Protein AF-A0A382X898-F1 (afdb_monomer)

Secondary structure (DSSP, 8-state):
------PPPP--SSTTTHHHHHHHGGGHHHHHHHHHHHHHHHHHHHHHHHHHHHIIIIIIIT--HHHHHHHHHHHHHHHHHHHHHHHHHHHHHHHHHHHHHHHHHHHHHHHHHTS-TTHHHHS---

Nearest PDB structures (foldseek):
  6qv0-assembly1_A  TM=8.845E-01  e=5.683E-03  Thermotoga maritima MSB8
  6b87-assembly1_A-2  TM=7.630E-01  e=2.149E+00  synthetic construct
  3q0k-assembly1_A  TM=7.170E-01  e=1.607E+00  Homo sapiens
  8vp9-assembly1_B  TM=8.218E-01  e=7.293E+00  Acetivibrio thermocellus ATCC 27405
  6ixe-assembly1_A  TM=3.325E-01  e=3.539E-01  Homo sapiens

InterPro domains:
  IPR011527 ABC transporter type 1, transmembrane domain [PF00664] (33-126)
  IPR011527 ABC transporter type 1, transmembrane domain [PS50929] (32-126)
  IPR036640 ABC transporter type 1, transmembrane domain superfamily [G3DSA:1.20.1560.10] (2-126)
  IPR036640 ABC transporter type 1, transmembrane domain superfamily [SSF90123] (19-126)

Sequence (126 aa):
MRSVNQNPKPKAGLSVLLPLIGYVRPYKKAVAMALLALFFTAAVSLSIGQGVKMVIDQGFIARSKDALASS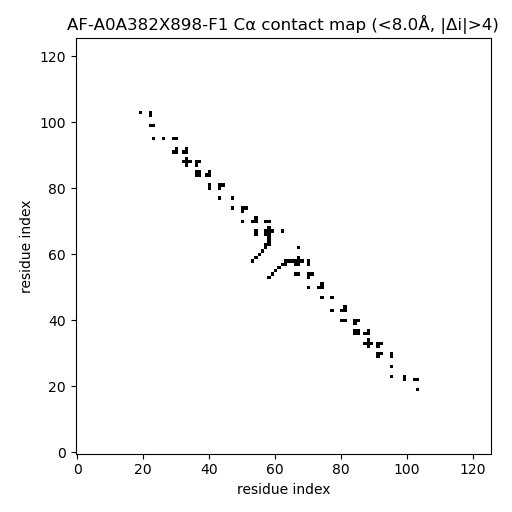IGLLAIMIVLMSVGSFVRFYFMSWIGERAIADIRKAVFQRLIYLHPAYFEDNRSG

Radius of gyration: 27.36 Å; Cα contacts (8 Å, |Δi|>4): 65; chains: 1; bounding box: 42×33×86 Å

Organism: NCBI:txid408172

Structure (mmCIF, N/CA/C/O backbone):
data_AF-A0A382X898-F1
#
_entry.id   AF-A0A382X898-F1
#
loop_
_atom_site.group_PDB
_atom_site.id
_atom_site.type_symbol
_atom_site.label_atom_id
_atom_site.label_alt_id
_atom_site.label_comp_id
_atom_site.label_asym_id
_atom_site.label_entity_id
_atom_site.label_seq_id
_atom_site.pdbx_PDB_ins_code
_atom_site.Cartn_x
_atom_site.Cartn_y
_atom_site.Cartn_z
_atom_site.occupancy
_atom_site.B_iso_or_equiv
_atom_site.auth_seq_id
_atom_site.auth_comp_id
_atom_site.auth_asym_id
_atom_site.auth_atom_id
_atom_site.pdbx_PDB_model_num
ATOM 1 N N . MET A 1 1 ? -5.766 -27.805 57.749 1.00 45.16 1 MET A N 1
ATOM 2 C CA . MET A 1 1 ? -5.136 -27.628 56.421 1.00 45.16 1 MET A CA 1
ATOM 3 C C . MET A 1 1 ? -6.191 -27.098 55.454 1.00 45.16 1 MET A C 1
ATOM 5 O O . MET A 1 1 ? -7.125 -27.826 55.157 1.00 45.16 1 MET A O 1
ATOM 9 N N . ARG A 1 2 ? -6.128 -25.817 55.055 1.00 42.44 2 ARG A N 1
ATOM 10 C CA . ARG A 1 2 ? -7.079 -25.206 54.103 1.00 42.44 2 ARG A CA 1
ATOM 11 C C . ARG A 1 2 ? -6.640 -25.561 52.682 1.00 42.44 2 ARG A C 1
ATOM 13 O O . ARG A 1 2 ? -5.559 -25.158 52.263 1.00 42.44 2 ARG A O 1
ATOM 20 N N . SER A 1 3 ? -7.451 -26.338 51.973 1.00 49.16 3 SER A N 1
ATOM 21 C CA . SER A 1 3 ? -7.249 -26.656 50.561 1.00 49.16 3 SER A CA 1
ATOM 22 C C . SER A 1 3 ? -7.316 -25.372 49.733 1.00 49.16 3 SER A C 1
ATOM 24 O O . SER A 1 3 ? -8.365 -24.732 49.650 1.00 49.16 3 SER A O 1
ATOM 26 N N . VAL A 1 4 ? -6.185 -24.988 49.144 1.00 58.69 4 VAL A N 1
ATOM 27 C CA . VAL A 1 4 ? -6.086 -23.903 48.165 1.00 58.69 4 VAL A CA 1
ATOM 28 C C . VAL A 1 4 ? -6.898 -24.316 46.941 1.00 58.69 4 VAL A C 1
ATOM 30 O O . VAL A 1 4 ? -6.513 -25.219 46.203 1.00 58.69 4 VAL A O 1
ATOM 33 N N . ASN A 1 5 ? -8.053 -23.681 46.763 1.00 51.41 5 ASN A N 1
ATOM 34 C CA . ASN A 1 5 ? -8.932 -23.898 45.624 1.00 51.41 5 ASN A CA 1
ATOM 35 C C . ASN A 1 5 ? -8.255 -23.298 44.379 1.00 51.41 5 ASN A C 1
ATOM 37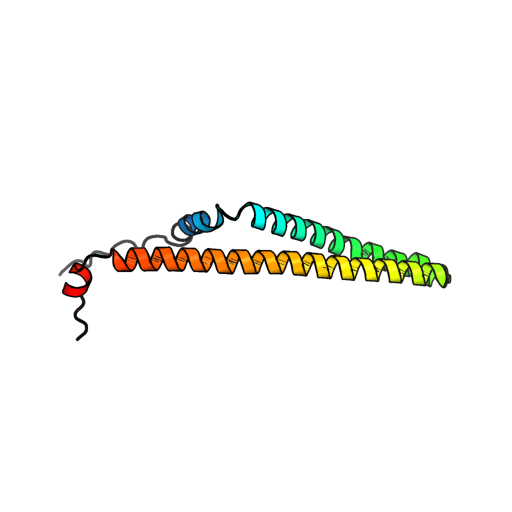 O O . ASN A 1 5 ? -8.211 -22.079 44.207 1.00 51.41 5 ASN A O 1
ATOM 41 N N . GLN A 1 6 ? -7.635 -24.143 43.553 1.00 57.59 6 GLN A N 1
ATOM 42 C CA . GLN A 1 6 ? -6.985 -23.724 42.313 1.00 57.59 6 GLN A CA 1
ATOM 43 C C . GLN A 1 6 ? -8.059 -23.437 41.262 1.00 57.59 6 GLN A C 1
ATOM 45 O O . GLN A 1 6 ? -8.518 -24.332 40.558 1.00 57.59 6 GLN A O 1
ATOM 50 N N . ASN A 1 7 ? -8.467 -22.172 41.165 1.00 51.69 7 ASN A N 1
ATOM 51 C CA . ASN A 1 7 ? -9.363 -21.710 40.111 1.00 51.69 7 ASN A CA 1
ATOM 52 C C . ASN A 1 7 ? -8.658 -21.916 38.749 1.00 51.69 7 ASN A C 1
ATOM 54 O O . ASN A 1 7 ? -7.553 -21.388 38.565 1.00 51.69 7 ASN A O 1
ATOM 58 N N . PRO A 1 8 ? -9.215 -22.690 37.800 1.00 51.34 8 PRO A N 1
ATOM 59 C CA . PRO A 1 8 ? -8.550 -22.940 36.529 1.00 51.34 8 PRO A CA 1
ATOM 60 C C . PRO A 1 8 ? -8.410 -21.619 35.766 1.00 51.34 8 PRO A C 1
ATOM 62 O O . PRO A 1 8 ? -9.401 -20.963 35.444 1.00 51.34 8 PRO A O 1
ATOM 65 N N . LYS A 1 9 ? -7.164 -21.209 35.489 1.00 62.38 9 LYS A N 1
ATOM 66 C CA . LYS A 1 9 ? -6.868 -20.023 34.673 1.00 62.38 9 LYS A CA 1
ATOM 67 C C . LYS A 1 9 ? -7.608 -20.163 33.335 1.00 62.38 9 LYS A C 1
ATOM 69 O O . LYS A 1 9 ? -7.393 -21.166 32.646 1.00 62.38 9 LYS A O 1
ATOM 74 N N . PRO A 1 10 ? -8.472 -19.207 32.949 1.00 56.50 10 PRO A N 1
ATOM 75 C CA . PRO A 1 10 ? -9.199 -19.310 31.694 1.00 56.50 10 PRO A CA 1
ATOM 76 C C . PRO A 1 10 ? -8.182 -19.373 30.552 1.00 56.50 10 PRO A C 1
ATOM 78 O O . PRO A 1 10 ? -7.218 -18.607 30.530 1.00 56.50 10 PRO A O 1
ATOM 81 N N . LYS A 1 11 ? -8.378 -20.306 29.611 1.00 60.50 11 LYS A N 1
ATOM 82 C CA . LYS A 1 11 ? -7.570 -20.445 28.387 1.00 60.50 11 LYS A CA 1
ATOM 83 C C . LYS A 1 11 ? -7.811 -19.231 27.477 1.00 60.50 11 LYS A C 1
ATOM 85 O O . LYS A 1 11 ? -8.512 -19.303 26.473 1.00 60.50 11 LYS A O 1
ATOM 90 N N . ALA A 1 12 ? -7.275 -18.083 27.863 1.00 64.56 12 ALA A N 1
ATOM 91 C CA . ALA A 1 12 ? -7.500 -16.795 27.231 1.00 64.56 12 ALA A CA 1
ATOM 92 C C . ALA A 1 12 ? -6.368 -16.479 26.245 1.00 64.56 12 ALA A C 1
ATOM 94 O O . ALA A 1 12 ? -5.535 -15.619 26.498 1.00 64.56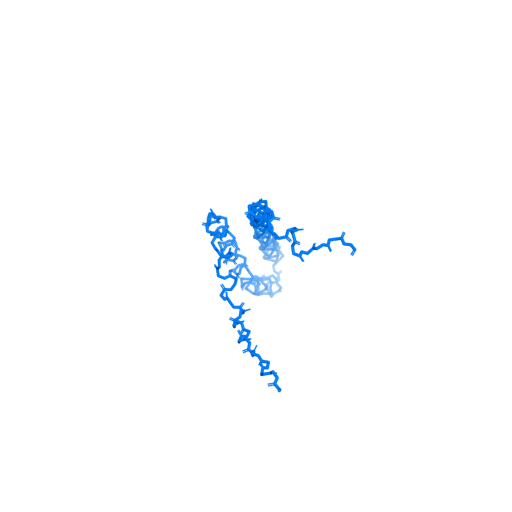 12 ALA A O 1
ATOM 95 N N . GLY A 1 13 ? -6.322 -17.207 25.128 1.00 61.88 13 GLY A N 1
ATOM 96 C CA . GLY A 1 13 ? -5.436 -16.864 24.007 1.00 61.88 13 GLY A CA 1
ATOM 97 C C . GLY A 1 13 ? -6.183 -16.095 22.919 1.00 61.88 13 GLY A C 1
ATOM 98 O O . GLY A 1 13 ? -5.862 -14.956 22.609 1.00 61.88 13 GLY A O 1
ATOM 99 N N . LEU A 1 14 ? -7.239 -16.710 22.378 1.00 62.75 14 LEU A N 1
ATOM 100 C CA . LEU A 1 14 ? -8.038 -16.138 21.287 1.00 62.75 14 LEU A CA 1
ATOM 101 C C . LEU A 1 14 ? -9.406 -15.610 21.735 1.00 62.75 14 LEU A C 1
ATOM 103 O O . LEU A 1 14 ? -9.893 -14.632 21.175 1.00 62.75 14 LEU A O 1
ATOM 107 N N . SER A 1 15 ? -10.031 -16.215 22.752 1.00 62.12 15 SER A N 1
ATOM 108 C CA . SER A 1 15 ? -11.413 -15.874 23.137 1.00 62.12 15 SER A CA 1
ATOM 109 C C . SER A 1 15 ? -11.567 -14.456 23.702 1.00 62.12 15 SER A C 1
ATOM 111 O O . SER A 1 15 ? -12.665 -13.913 23.673 1.00 62.12 15 SER A O 1
ATOM 113 N N . VAL A 1 16 ? -10.480 -13.850 24.192 1.00 67.62 16 VAL A N 1
ATOM 114 C CA . VAL A 1 16 ? -10.451 -12.455 24.673 1.00 67.62 16 VAL A CA 1
ATOM 115 C C . VAL A 1 16 ? -10.207 -11.464 23.526 1.00 67.62 16 VAL A C 1
ATOM 117 O O . VAL A 1 16 ? -10.608 -10.308 23.616 1.00 67.62 16 VAL A O 1
ATOM 120 N N . LEU A 1 17 ? -9.618 -11.921 22.414 1.00 66.06 17 LEU A N 1
ATOM 121 C CA . LEU A 1 17 ? -9.372 -11.119 21.210 1.00 66.06 17 LEU A CA 1
ATOM 122 C C . LEU A 1 17 ? -10.556 -11.160 20.228 1.00 66.06 17 LEU A C 1
ATOM 124 O O . LEU A 1 17 ? -10.766 -10.213 19.473 1.00 66.06 17 LEU A O 1
ATOM 128 N N . LEU A 1 18 ? -11.367 -12.224 20.258 1.00 66.12 18 LEU A N 1
ATOM 129 C CA . LEU A 1 18 ? -12.567 -12.365 19.421 1.00 66.12 18 LEU A CA 1
ATOM 130 C C . LEU A 1 18 ? -13.561 -11.184 19.536 1.00 66.12 18 LEU A C 1
ATOM 132 O O . LEU A 1 18 ? -14.055 -10.737 18.501 1.00 66.12 18 LEU A O 1
ATOM 136 N N . PRO A 1 19 ? -13.843 -10.625 20.730 1.00 66.81 19 PRO A N 1
ATOM 137 C CA . PRO A 1 19 ? -14.700 -9.445 20.866 1.00 66.81 19 PRO A CA 1
ATOM 138 C C . PRO A 1 19 ? -14.118 -8.184 20.207 1.00 66.81 19 PRO A C 1
ATOM 140 O O . PRO A 1 19 ? -14.872 -7.358 19.693 1.00 66.81 19 PRO A O 1
ATOM 143 N N . LEU A 1 20 ? -12.785 -8.047 20.152 1.00 67.19 20 LEU A N 1
ATOM 144 C CA . LEU A 1 20 ? -12.107 -6.904 19.523 1.00 67.19 20 LEU A CA 1
ATOM 145 C C . LEU A 1 20 ? -12.287 -6.887 17.999 1.00 67.19 20 LEU A C 1
ATOM 147 O O . LEU A 1 20 ? -12.378 -5.816 17.402 1.00 67.19 20 LEU A O 1
ATOM 151 N N . ILE A 1 21 ? -12.437 -8.055 17.366 1.00 65.19 21 ILE A N 1
ATOM 152 C CA . ILE A 1 21 ? -12.752 -8.166 15.929 1.00 65.19 21 ILE A CA 1
ATOM 153 C C . ILE A 1 21 ? -14.102 -7.497 15.602 1.00 65.19 21 ILE A C 1
ATOM 155 O O . ILE A 1 21 ? -14.292 -6.980 14.497 1.00 65.19 21 ILE A O 1
ATOM 159 N N . GLY A 1 22 ? -15.023 -7.422 16.571 1.00 65.69 22 GLY A N 1
ATOM 160 C CA . 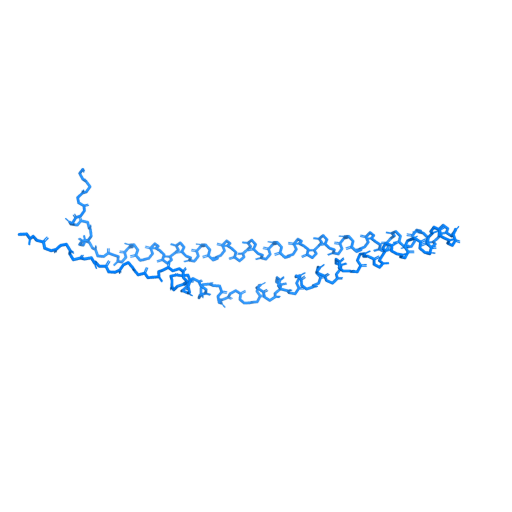GLY A 1 22 ? -16.284 -6.688 16.444 1.00 65.69 22 GLY A CA 1
ATOM 161 C C . GLY A 1 22 ? -16.101 -5.188 16.180 1.00 65.69 22 GLY A C 1
ATOM 162 O O . GLY A 1 22 ? -16.886 -4.612 15.427 1.00 65.69 22 GLY A O 1
ATOM 163 N N . TYR A 1 23 ? -15.030 -4.579 16.698 1.00 65.19 23 TYR A N 1
ATOM 164 C CA . TYR A 1 23 ? -14.715 -3.157 16.501 1.00 65.19 23 TYR A CA 1
ATOM 165 C C . TYR A 1 23 ? -14.139 -2.844 15.116 1.00 65.19 23 TYR A C 1
ATOM 167 O O . TYR A 1 23 ? -14.225 -1.710 14.655 1.00 65.19 23 TYR A O 1
ATOM 175 N N . VAL A 1 24 ? -13.620 -3.846 14.397 1.00 66.81 24 VAL A N 1
ATOM 176 C CA . VAL A 1 24 ? -13.155 -3.690 13.003 1.00 66.81 24 VAL A CA 1
ATOM 177 C C . VAL A 1 24 ? -14.322 -3.798 12.006 1.00 66.81 24 VAL A C 1
ATOM 179 O O . VAL A 1 24 ? -14.261 -3.302 10.880 1.00 66.81 24 VAL A O 1
ATOM 182 N N . ARG A 1 25 ? -15.437 -4.406 12.427 1.00 69.75 25 ARG A N 1
ATOM 183 C CA . ARG A 1 25 ? -16.637 -4.682 11.621 1.00 69.75 25 ARG A CA 1
ATOM 184 C C . ARG A 1 25 ? -17.304 -3.455 10.956 1.00 69.75 25 ARG A C 1
ATOM 186 O O . ARG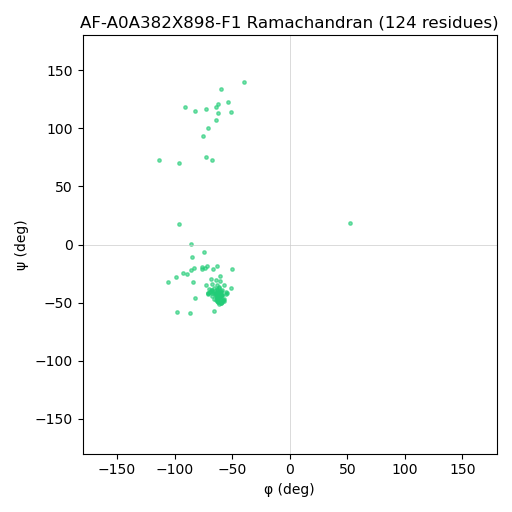 A 1 25 ? -17.796 -3.642 9.841 1.00 69.75 25 ARG A O 1
ATOM 193 N N . PRO A 1 26 ? -17.339 -2.235 11.531 1.00 75.19 26 PRO A N 1
ATOM 194 C CA . PRO A 1 26 ? -17.830 -1.046 10.820 1.00 75.19 26 PRO A CA 1
ATOM 195 C C . PRO A 1 26 ? -16.870 -0.545 9.723 1.00 75.19 26 PRO A C 1
ATOM 197 O O . PRO A 1 26 ? -17.302 0.143 8.799 1.00 75.19 26 PRO A O 1
ATOM 200 N N . TYR A 1 27 ? -15.593 -0.943 9.748 1.00 79.38 27 TYR A N 1
ATOM 201 C CA . TYR A 1 27 ? -14.553 -0.473 8.822 1.00 79.38 27 TYR A CA 1
ATOM 202 C C . TYR A 1 27 ? -14.315 -1.404 7.618 1.00 79.38 27 TYR A C 1
ATOM 204 O O . TYR A 1 27 ? -13.313 -1.273 6.916 1.00 79.38 27 TYR A O 1
ATOM 212 N N . LYS A 1 28 ? -15.254 -2.314 7.312 1.00 80.12 28 LYS A N 1
ATOM 213 C CA . LYS A 1 28 ? -15.148 -3.296 6.208 1.00 80.12 28 LYS A CA 1
ATOM 214 C C . LYS A 1 28 ? -14.787 -2.688 4.851 1.00 80.12 28 LYS A C 1
ATOM 216 O O . LYS A 1 28 ? -14.036 -3.300 4.103 1.00 80.12 28 LYS A O 1
ATOM 221 N N . LYS A 1 29 ? -15.302 -1.494 4.532 1.00 82.62 29 LYS A N 1
ATOM 222 C CA . LYS A 1 29 ? -14.988 -0.801 3.269 1.00 82.62 29 LYS A CA 1
ATOM 223 C C . LYS A 1 29 ? -13.512 -0.401 3.193 1.00 82.62 29 LYS A C 1
ATOM 225 O O . LYS A 1 29 ? -12.879 -0.606 2.166 1.00 82.62 29 LYS A O 1
ATOM 230 N N . ALA A 1 30 ? -12.955 0.108 4.291 1.00 83.69 30 ALA A N 1
ATOM 231 C CA . ALA A 1 30 ? -11.541 0.466 4.366 1.00 83.69 30 ALA A CA 1
ATOM 232 C C . ALA A 1 30 ? -10.645 -0.783 4.306 1.00 83.69 30 ALA A C 1
ATOM 234 O O . ALA A 1 30 ? -9.641 -0.785 3.601 1.00 83.69 30 ALA A O 1
ATOM 235 N N . VAL A 1 31 ? -11.051 -1.876 4.965 1.00 85.56 31 VAL A N 1
ATOM 236 C CA . VAL A 1 31 ? -10.357 -3.173 4.869 1.00 85.56 31 VAL A CA 1
ATOM 237 C C . VAL A 1 31 ? -10.377 -3.706 3.434 1.00 85.56 31 VAL A C 1
ATOM 239 O O . VAL A 1 31 ? -9.344 -4.138 2.936 1.00 85.56 31 VAL A O 1
ATOM 242 N N . ALA A 1 32 ? -11.516 -3.633 2.739 1.00 89.00 32 ALA A N 1
ATOM 243 C CA . ALA A 1 32 ? -11.612 -4.041 1.339 1.00 89.00 32 ALA A CA 1
ATOM 244 C C . ALA A 1 32 ? -10.675 -3.218 0.439 1.00 89.00 32 ALA A C 1
ATOM 246 O O . ALA A 1 32 ? -9.962 -3.794 -0.376 1.00 89.00 32 ALA A O 1
ATOM 247 N N . MET A 1 33 ? -10.603 -1.896 0.633 1.00 89.06 33 MET A N 1
ATOM 248 C CA . MET A 1 33 ? -9.657 -1.032 -0.087 1.00 89.06 33 MET A CA 1
ATOM 249 C C . MET A 1 33 ? -8.195 -1.399 0.201 1.00 89.06 33 MET A C 1
ATOM 251 O O . MET A 1 33 ? -7.391 -1.487 -0.725 1.00 89.06 33 MET A O 1
ATOM 255 N N . ALA A 1 34 ? -7.849 -1.672 1.463 1.00 88.00 34 ALA A N 1
ATOM 256 C CA . ALA A 1 34 ? -6.506 -2.110 1.840 1.00 88.00 34 ALA A CA 1
ATOM 257 C C . ALA A 1 34 ? -6.141 -3.468 1.213 1.00 88.00 34 ALA A C 1
ATOM 259 O O . ALA A 1 34 ? -5.012 -3.650 0.759 1.00 88.00 34 ALA A O 1
ATOM 260 N N . LEU A 1 35 ? -7.095 -4.403 1.138 1.00 92.06 35 LEU A N 1
ATOM 261 C CA . LEU A 1 35 ? -6.913 -5.696 0.474 1.00 92.06 35 LEU A CA 1
ATOM 262 C C . LEU A 1 35 ? -6.763 -5.546 -1.042 1.00 92.06 35 LEU A C 1
ATOM 264 O O . LEU A 1 35 ? -5.890 -6.174 -1.628 1.00 92.06 35 LEU A O 1
ATOM 268 N N . LEU A 1 36 ? -7.555 -4.687 -1.684 1.00 94.25 36 LEU A N 1
ATOM 269 C CA . LEU A 1 36 ? -7.396 -4.396 -3.110 1.00 94.25 36 LEU A CA 1
ATOM 270 C C . LEU A 1 36 ? -6.014 -3.798 -3.402 1.00 94.25 36 LEU A C 1
ATOM 272 O O . LEU A 1 36 ? -5.329 -4.259 -4.313 1.00 94.25 36 LEU A O 1
ATOM 276 N N . ALA A 1 37 ? -5.559 -2.844 -2.584 1.00 92.06 37 ALA A N 1
ATOM 277 C CA . ALA A 1 37 ? -4.208 -2.294 -2.684 1.00 92.06 37 ALA A CA 1
ATOM 278 C C . ALA A 1 37 ? -3.128 -3.369 -2.449 1.00 92.06 37 ALA A C 1
ATOM 280 O O . ALA A 1 37 ? -2.097 -3.375 -3.122 1.00 92.06 37 ALA A O 1
ATOM 281 N N . LEU A 1 38 ? -3.366 -4.317 -1.537 1.00 93.00 38 LEU A N 1
ATOM 282 C CA . LEU A 1 38 ? -2.479 -5.457 -1.301 1.00 93.00 38 LEU A CA 1
ATOM 283 C C . LEU A 1 38 ? -2.372 -6.362 -2.537 1.00 93.00 38 LEU A C 1
ATOM 285 O O . LEU A 1 38 ? -1.264 -6.685 -2.951 1.00 93.00 38 LEU A O 1
ATOM 289 N N . PHE A 1 39 ? -3.494 -6.746 -3.147 1.00 96.81 39 PHE A N 1
ATOM 290 C CA . PHE A 1 39 ? -3.476 -7.578 -4.354 1.00 96.81 39 PHE A CA 1
ATOM 291 C C . PHE A 1 39 ? -2.812 -6.858 -5.526 1.00 96.81 39 PHE A C 1
ATOM 293 O O . PHE A 1 39 ? -1.991 -7.448 -6.225 1.00 96.81 39 PHE A O 1
ATOM 300 N N . PHE A 1 40 ? -3.109 -5.570 -5.701 1.00 95.69 40 PHE A N 1
ATOM 301 C CA . PHE A 1 40 ? -2.480 -4.741 -6.722 1.00 95.69 40 PHE A CA 1
ATOM 302 C C . PHE A 1 40 ? -0.957 -4.669 -6.541 1.00 95.69 40 PHE A C 1
ATOM 304 O O . PHE A 1 40 ? -0.205 -4.955 -7.471 1.00 95.69 40 PHE A O 1
ATOM 311 N N . THR A 1 41 ? -0.485 -4.349 -5.332 1.00 93.38 41 THR A N 1
ATOM 312 C CA . THR A 1 41 ? 0.958 -4.273 -5.039 1.00 93.38 41 THR A CA 1
ATOM 313 C C . THR A 1 41 ? 1.654 -5.621 -5.196 1.00 93.38 41 THR A C 1
ATOM 315 O O . THR A 1 41 ? 2.759 -5.665 -5.731 1.00 93.38 41 THR A O 1
ATOM 318 N N . ALA A 1 42 ? 1.008 -6.724 -4.809 1.00 95.62 42 ALA A N 1
ATOM 319 C CA . ALA A 1 42 ? 1.527 -8.067 -5.046 1.00 95.62 42 ALA A CA 1
ATOM 320 C C . ALA A 1 42 ? 1.661 -8.368 -6.549 1.00 95.62 42 ALA A C 1
ATOM 322 O O . ALA A 1 42 ? 2.717 -8.820 -6.985 1.00 95.62 42 ALA A O 1
ATOM 323 N N . ALA A 1 43 ? 0.644 -8.056 -7.359 1.00 95.44 43 ALA A N 1
ATOM 324 C CA . ALA A 1 43 ? 0.694 -8.253 -8.808 1.00 95.44 43 ALA A CA 1
ATOM 325 C C . ALA A 1 43 ? 1.823 -7.442 -9.470 1.00 95.44 43 ALA A C 1
ATOM 327 O O . ALA A 1 43 ? 2.562 -7.971 -10.305 1.00 95.44 43 ALA A O 1
ATOM 328 N N . VAL A 1 44 ? 2.007 -6.180 -9.060 1.00 93.25 44 VAL A N 1
ATOM 329 C CA . VAL A 1 44 ? 3.122 -5.343 -9.532 1.00 93.25 44 VAL A CA 1
ATOM 330 C C . VAL A 1 44 ? 4.461 -5.947 -9.114 1.00 9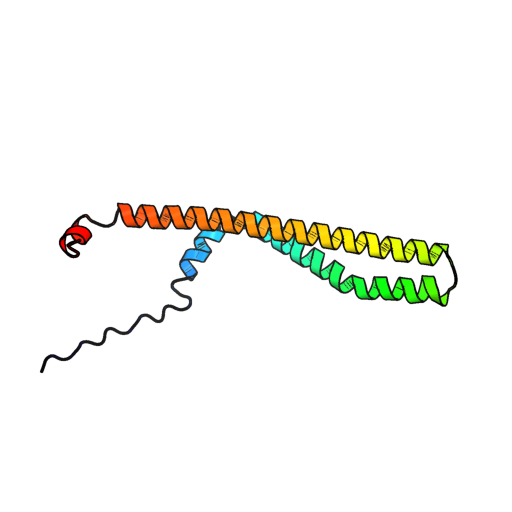3.25 44 VAL A C 1
ATOM 332 O O . VAL A 1 44 ? 5.345 -6.085 -9.954 1.00 93.25 44 VAL A O 1
ATOM 335 N N . SER A 1 45 ? 4.596 -6.368 -7.853 1.00 93.25 45 SER A N 1
ATOM 336 C CA . SER A 1 45 ? 5.823 -6.974 -7.327 1.00 93.25 45 SER A CA 1
ATOM 337 C C . SER A 1 45 ? 6.221 -8.241 -8.090 1.00 93.25 45 SER A C 1
ATOM 339 O O . SER A 1 45 ? 7.383 -8.375 -8.466 1.00 93.25 45 SER A O 1
ATOM 341 N N . LEU A 1 46 ? 5.264 -9.121 -8.407 1.00 93.94 46 LEU A N 1
ATOM 342 C CA . LEU A 1 46 ? 5.511 -10.299 -9.250 1.00 93.94 46 LEU A CA 1
ATOM 343 C C . LEU A 1 46 ? 5.934 -9.909 -10.674 1.00 93.94 46 LEU A C 1
ATOM 345 O O . LEU A 1 46 ? 6.769 -10.575 -11.286 1.00 93.94 46 LEU A O 1
ATOM 349 N N . SER A 1 47 ? 5.381 -8.817 -11.199 1.00 93.25 47 SER A N 1
ATOM 350 C CA . SER A 1 47 ? 5.668 -8.349 -12.555 1.00 93.25 47 SER A CA 1
ATOM 351 C C . SER A 1 47 ? 7.065 -7.725 -12.691 1.00 93.25 47 SER A C 1
ATOM 353 O O . SER A 1 47 ? 7.586 -7.670 -13.804 1.00 93.25 47 SER A O 1
ATOM 355 N N . ILE A 1 48 ? 7.707 -7.287 -11.595 1.00 89.56 48 ILE A N 1
ATOM 356 C CA . ILE A 1 48 ? 9.054 -6.679 -11.630 1.00 89.56 48 ILE A CA 1
ATOM 357 C C . ILE A 1 48 ? 10.062 -7.607 -12.315 1.00 89.56 48 ILE A C 1
ATOM 359 O O . ILE A 1 48 ? 10.858 -7.139 -13.126 1.00 89.56 48 ILE A O 1
ATOM 363 N N . GLY A 1 49 ? 10.004 -8.917 -12.049 1.00 90.06 49 GLY A N 1
ATOM 364 C CA . GLY A 1 49 ? 10.903 -9.887 -12.682 1.00 90.06 49 GLY A CA 1
ATOM 365 C C . GLY A 1 49 ? 10.795 -9.885 -14.212 1.00 90.06 49 GLY A C 1
ATOM 366 O O . GLY A 1 49 ? 11.811 -9.923 -14.905 1.00 90.06 49 GLY A O 1
ATOM 367 N N . GLN A 1 50 ? 9.576 -9.749 -14.743 1.00 89.94 50 GLN A N 1
ATOM 368 C CA . GLN A 1 50 ? 9.346 -9.621 -16.185 1.00 89.94 50 GLN A CA 1
ATOM 369 C C . GLN A 1 50 ? 9.827 -8.270 -16.724 1.00 89.94 50 GLN A C 1
ATOM 371 O O . GLN A 1 50 ? 10.412 -8.216 -17.803 1.00 89.94 50 GLN A O 1
ATOM 376 N N . GLY A 1 51 ? 9.642 -7.188 -15.962 1.00 87.06 51 GLY A N 1
ATOM 377 C CA . GLY A 1 51 ? 10.166 -5.870 -16.321 1.00 87.06 51 GLY A CA 1
ATOM 378 C C . GLY A 1 51 ? 11.694 -5.864 -16.446 1.00 87.06 51 GLY A C 1
ATOM 379 O O . GLY A 1 51 ? 12.233 -5.347 -17.421 1.00 87.06 51 GLY A O 1
ATOM 380 N N . VAL A 1 52 ? 12.400 -6.511 -15.512 1.00 89.31 52 VAL A N 1
ATOM 381 C CA . VAL A 1 52 ? 13.864 -6.667 -15.578 1.00 89.31 52 VAL A CA 1
ATOM 382 C C . VAL A 1 52 ? 14.272 -7.492 -16.797 1.00 89.31 52 VAL A C 1
ATOM 384 O O . VAL A 1 52 ? 15.172 -7.084 -17.531 1.00 89.31 52 VAL A O 1
ATOM 387 N N . LYS A 1 53 ? 13.586 -8.613 -17.058 1.00 87.94 53 LYS A N 1
ATOM 388 C CA . LYS A 1 53 ? 13.829 -9.433 -18.252 1.00 87.94 53 LYS A CA 1
ATOM 389 C C . LYS A 1 53 ? 13.696 -8.611 -19.538 1.00 87.94 53 LYS A C 1
ATOM 391 O O . LYS A 1 53 ? 14.546 -8.712 -20.414 1.00 87.94 53 LYS A O 1
ATOM 396 N N . MET A 1 54 ? 12.679 -7.755 -19.630 1.00 86.12 54 MET A N 1
ATOM 397 C CA . MET A 1 54 ? 12.453 -6.900 -20.798 1.00 86.12 54 MET A CA 1
ATOM 398 C C . MET A 1 54 ? 13.607 -5.914 -21.034 1.00 86.12 54 MET A C 1
ATOM 400 O O . MET A 1 54 ? 14.068 -5.781 -22.165 1.00 86.12 54 MET A O 1
ATOM 404 N N . VAL A 1 55 ? 14.141 -5.289 -19.977 1.00 86.00 55 VAL A N 1
ATOM 405 C CA . VAL A 1 55 ? 15.324 -4.413 -20.082 1.00 86.00 55 VAL A CA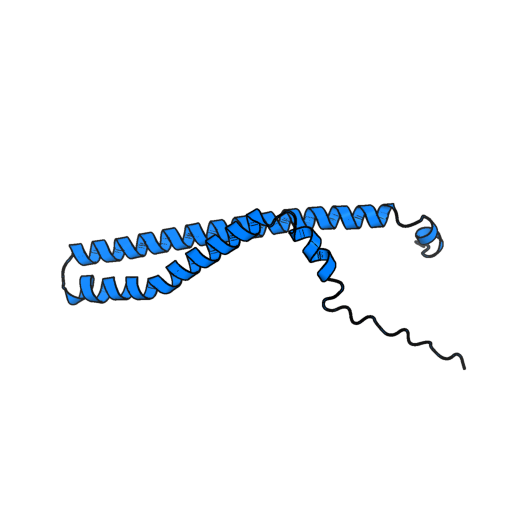 1
ATOM 406 C C . VAL A 1 55 ? 16.548 -5.181 -20.591 1.00 86.00 55 VAL A C 1
ATOM 408 O O . VAL A 1 55 ? 17.287 -4.666 -21.432 1.00 86.00 55 VAL A O 1
ATOM 411 N N . ILE A 1 56 ? 16.764 -6.408 -20.108 1.00 86.00 56 ILE A N 1
ATOM 412 C CA . ILE A 1 56 ? 17.887 -7.254 -20.537 1.00 86.00 56 ILE A CA 1
ATOM 413 C C . ILE A 1 56 ? 17.731 -7.653 -22.007 1.00 86.00 56 ILE A C 1
ATOM 415 O O . ILE A 1 56 ? 18.592 -7.325 -22.826 1.00 86.00 56 ILE A O 1
ATOM 419 N N . ASP A 1 57 ? 16.618 -8.297 -22.350 1.00 84.56 57 ASP A N 1
ATOM 420 C CA . ASP A 1 57 ? 16.411 -8.905 -23.664 1.00 84.56 57 ASP A CA 1
ATOM 421 C C . ASP A 1 57 ? 16.222 -7.853 -24.768 1.00 84.56 57 ASP A C 1
ATOM 423 O O . ASP A 1 57 ? 16.770 -7.978 -25.862 1.00 84.56 57 ASP A O 1
ATOM 427 N N . GLN A 1 58 ? 15.464 -6.788 -24.497 1.00 76.56 58 GLN A N 1
ATOM 428 C CA . GLN A 1 58 ? 15.111 -5.793 -25.515 1.00 76.56 58 GLN A CA 1
ATOM 429 C C . GLN A 1 58 ? 15.994 -4.548 -25.464 1.00 76.56 58 GLN A C 1
ATOM 431 O O . GLN A 1 58 ? 16.195 -3.901 -26.487 1.00 76.56 58 GLN A O 1
ATOM 436 N N . GLY A 1 59 ? 16.537 -4.198 -24.299 1.00 77.00 59 GLY A N 1
ATOM 437 C CA . GLY A 1 59 ? 17.417 -3.042 -24.163 1.00 77.00 59 GLY A CA 1
ATOM 438 C C . GLY A 1 59 ? 18.874 -3.387 -24.455 1.00 77.00 59 GLY A C 1
ATOM 439 O O . GLY A 1 59 ? 19.489 -2.822 -25.361 1.00 77.00 59 GLY A O 1
ATOM 440 N N . PHE A 1 60 ? 19.432 -4.330 -23.694 1.00 77.06 60 PHE A N 1
ATOM 441 C CA . PHE A 1 60 ? 20.860 -4.643 -23.764 1.00 77.06 60 PHE A CA 1
ATOM 442 C C . PHE A 1 60 ? 21.215 -5.594 -24.910 1.00 77.06 60 PHE A C 1
ATOM 444 O O . PHE A 1 60 ? 22.158 -5.312 -25.652 1.00 77.06 60 PHE A O 1
ATOM 451 N N . ILE A 1 61 ? 20.463 -6.685 -25.096 1.00 76.12 61 ILE A N 1
ATOM 452 C CA . ILE A 1 61 ? 20.765 -7.677 -26.142 1.00 76.12 61 ILE A CA 1
ATOM 453 C C . ILE A 1 61 ? 20.480 -7.109 -27.541 1.00 76.12 61 ILE A C 1
ATOM 455 O O . ILE A 1 61 ? 21.312 -7.249 -28.435 1.00 76.12 61 ILE A O 1
ATOM 459 N N . ALA A 1 62 ? 19.363 -6.399 -27.732 1.00 76.38 62 ALA A N 1
ATOM 460 C CA . ALA A 1 62 ? 19.020 -5.815 -29.034 1.00 76.38 62 ALA A CA 1
ATOM 461 C C . ALA A 1 62 ? 19.851 -4.566 -29.415 1.00 76.38 62 ALA A C 1
ATOM 463 O O . ALA A 1 62 ? 19.706 -4.064 -30.528 1.00 76.38 62 ALA A O 1
ATOM 464 N N . ARG A 1 63 ? 20.703 -4.038 -28.512 1.00 75.62 63 ARG A N 1
ATOM 465 C CA . ARG A 1 63 ? 21.519 -2.810 -28.691 1.00 75.62 63 ARG A CA 1
ATOM 466 C C . ARG A 1 63 ? 20.740 -1.557 -29.136 1.00 75.62 63 ARG A C 1
ATOM 468 O O . ARG A 1 63 ? 21.339 -0.587 -29.602 1.00 75.62 63 ARG A O 1
ATOM 475 N N . SER A 1 64 ? 19.421 -1.537 -28.961 1.00 80.56 64 SER A N 1
ATOM 476 C CA . SER A 1 64 ? 18.579 -0.395 -29.319 1.00 80.56 64 SER A CA 1
ATOM 477 C C . SER A 1 64 ? 18.435 0.559 -28.134 1.00 80.56 64 SER A C 1
ATOM 479 O O . SER A 1 64 ? 17.887 0.199 -27.090 1.00 80.56 64 SER A O 1
ATOM 481 N N . LYS A 1 65 ? 18.908 1.802 -28.299 1.00 82.56 65 LYS A N 1
ATOM 482 C CA . LYS A 1 65 ? 18.790 2.849 -27.269 1.00 82.56 65 LYS A CA 1
ATOM 483 C C . LYS A 1 65 ? 17.329 3.166 -26.937 1.00 82.56 65 LYS A C 1
ATOM 485 O O . LYS A 1 65 ? 17.011 3.354 -25.766 1.00 82.56 65 LYS A O 1
ATOM 490 N N . ASP A 1 66 ? 16.452 3.162 -27.938 1.00 86.00 66 ASP A N 1
ATOM 491 C CA . ASP A 1 66 ? 15.031 3.474 -27.754 1.00 86.00 66 ASP A CA 1
ATOM 492 C C . ASP A 1 66 ? 14.299 2.361 -26.993 1.00 86.00 66 ASP A C 1
ATOM 494 O O . ASP A 1 66 ? 13.529 2.636 -26.070 1.00 86.00 66 ASP A O 1
ATOM 498 N N . ALA A 1 67 ? 14.590 1.094 -27.307 1.00 82.94 67 ALA A N 1
ATOM 499 C CA . ALA A 1 67 ? 14.013 -0.048 -26.594 1.00 82.94 67 ALA A CA 1
ATOM 500 C C . ALA A 1 67 ? 14.486 -0.108 -25.132 1.00 82.94 67 ALA A C 1
ATOM 502 O O . ALA A 1 67 ? 13.701 -0.413 -24.228 1.00 82.94 67 ALA A O 1
ATOM 503 N N . LEU A 1 68 ? 15.752 0.245 -24.883 1.00 84.94 68 LEU A N 1
ATOM 504 C CA . LEU A 1 68 ? 16.298 0.362 -23.534 1.00 84.94 68 LEU A CA 1
ATOM 505 C C . LEU A 1 68 ? 15.605 1.482 -22.744 1.00 84.94 68 LEU A C 1
ATOM 507 O O . LEU A 1 68 ? 15.165 1.248 -21.619 1.00 84.94 68 LEU A O 1
ATOM 511 N N . ALA A 1 69 ? 15.459 2.672 -23.337 1.00 89.12 69 ALA A N 1
ATOM 512 C CA . ALA A 1 69 ? 14.780 3.802 -22.704 1.00 89.12 69 ALA A CA 1
ATOM 513 C C . ALA A 1 69 ? 13.311 3.481 -22.376 1.00 89.12 69 ALA A C 1
ATOM 515 O O . ALA A 1 69 ? 12.856 3.756 -21.266 1.00 89.12 69 ALA A O 1
ATOM 516 N N . SER A 1 70 ? 12.590 2.836 -23.300 1.00 88.44 70 SER A N 1
ATOM 517 C CA . SER A 1 70 ? 11.206 2.398 -23.082 1.00 88.44 70 SER A CA 1
ATOM 518 C C . SER A 1 70 ? 11.095 1.375 -21.946 1.00 88.44 70 SER A C 1
ATOM 520 O O . SER A 1 70 ? 10.260 1.530 -21.054 1.00 88.44 70 SER A O 1
ATOM 522 N N . SER A 1 71 ? 11.981 0.374 -21.914 1.00 87.50 71 SER A N 1
ATOM 523 C CA . SER A 1 71 ? 11.970 -0.677 -20.885 1.00 87.50 71 SER A CA 1
ATOM 524 C C . SER A 1 71 ? 12.304 -0.133 -19.490 1.00 87.50 71 SER A C 1
ATOM 526 O O . SER A 1 71 ? 11.655 -0.491 -18.506 1.00 87.50 71 SER A O 1
ATOM 528 N N . ILE A 1 72 ? 13.279 0.779 -19.393 1.00 89.38 72 ILE A N 1
ATOM 529 C CA . ILE A 1 72 ? 13.591 1.490 -18.144 1.00 89.38 72 ILE A CA 1
ATOM 530 C C . ILE A 1 72 ? 12.401 2.361 -17.716 1.00 89.38 72 ILE A C 1
ATOM 532 O O . ILE A 1 72 ? 12.048 2.375 -16.537 1.00 89.38 72 ILE A O 1
ATOM 536 N N . GLY A 1 73 ? 11.746 3.043 -18.662 1.00 91.75 73 GLY A N 1
ATOM 537 C CA . GLY A 1 73 ? 10.533 3.821 -18.406 1.00 91.75 73 GLY A CA 1
ATOM 538 C C . GLY A 1 73 ? 9.392 2.969 -17.844 1.00 91.75 73 GLY A C 1
ATOM 539 O O . GLY A 1 73 ? 8.764 3.358 -16.860 1.00 91.75 73 GLY A O 1
ATOM 540 N N . LEU A 1 74 ? 9.169 1.774 -18.399 1.00 90.75 74 LEU A N 1
ATOM 541 C CA . LEU A 1 74 ? 8.192 0.816 -17.875 1.00 90.75 74 LEU A CA 1
ATOM 542 C C . LEU A 1 74 ? 8.521 0.394 -16.438 1.00 90.75 74 LEU A C 1
ATOM 544 O O . LEU A 1 74 ? 7.640 0.442 -15.580 1.00 90.75 74 LEU A O 1
ATOM 548 N N . LEU A 1 75 ? 9.780 0.054 -16.139 1.00 91.31 75 LEU A N 1
ATOM 549 C CA . LEU A 1 75 ? 10.196 -0.255 -14.766 1.00 91.31 75 LEU A CA 1
ATOM 550 C C . LEU A 1 75 ? 9.980 0.926 -13.812 1.00 91.31 75 LEU A C 1
ATOM 552 O O . LEU A 1 75 ? 9.492 0.728 -12.699 1.00 91.31 75 LEU A O 1
ATOM 556 N N . ALA A 1 76 ? 10.293 2.150 -14.240 1.00 93.62 76 ALA A N 1
ATOM 557 C CA . ALA A 1 76 ? 10.063 3.345 -13.436 1.00 93.62 76 ALA A CA 1
ATOM 558 C C . ALA A 1 76 ? 8.571 3.524 -13.108 1.00 93.62 76 ALA A C 1
ATOM 560 O O . ALA A 1 76 ? 8.221 3.753 -11.949 1.00 93.62 76 ALA A O 1
ATOM 561 N N . ILE A 1 77 ? 7.681 3.332 -14.088 1.00 94.44 77 ILE A N 1
ATOM 562 C CA . ILE A 1 77 ? 6.225 3.361 -13.875 1.00 94.44 77 ILE A CA 1
ATOM 563 C C . ILE A 1 77 ? 5.806 2.288 -12.864 1.00 94.44 77 ILE A C 1
ATOM 565 O O . ILE A 1 77 ? 5.038 2.578 -11.949 1.00 94.44 77 ILE A O 1
ATOM 569 N N . MET A 1 78 ? 6.332 1.065 -12.971 1.00 93.38 78 MET A N 1
ATOM 570 C CA . MET A 1 78 ? 6.022 -0.009 -12.021 1.00 93.38 78 MET A CA 1
ATOM 571 C C . MET A 1 78 ? 6.457 0.333 -10.594 1.00 93.38 78 MET A C 1
ATOM 573 O O . MET A 1 78 ? 5.703 0.085 -9.655 1.00 93.38 78 MET A O 1
ATOM 577 N N . ILE A 1 79 ? 7.630 0.947 -10.419 1.00 94.00 79 ILE A N 1
ATOM 578 C CA . ILE A 1 79 ? 8.105 1.413 -9.108 1.00 94.00 79 ILE A CA 1
ATOM 579 C C . ILE A 1 79 ? 7.164 2.483 -8.544 1.00 94.00 79 ILE A C 1
ATOM 581 O O . ILE A 1 79 ? 6.792 2.414 -7.371 1.00 94.00 79 ILE A O 1
ATOM 585 N N . VAL A 1 80 ? 6.726 3.439 -9.370 1.00 96.44 80 VAL A N 1
ATOM 586 C CA . VAL A 1 80 ? 5.753 4.465 -8.961 1.00 96.44 80 VAL A CA 1
ATOM 587 C C . VAL A 1 80 ? 4.429 3.822 -8.543 1.00 96.44 80 VAL A C 1
ATOM 589 O O . VAL A 1 80 ? 3.924 4.122 -7.462 1.00 96.44 80 VAL A O 1
ATOM 592 N N . LEU A 1 81 ? 3.895 2.889 -9.336 1.00 94.12 81 LEU A N 1
ATOM 593 C CA . LEU A 1 81 ? 2.674 2.152 -8.998 1.00 94.12 81 LEU A CA 1
ATOM 594 C C . LEU A 1 81 ? 2.824 1.375 -7.686 1.00 94.12 81 LEU A C 1
ATOM 596 O O . LEU A 1 81 ? 1.911 1.376 -6.859 1.00 94.12 81 LEU A O 1
ATOM 600 N N . MET A 1 82 ? 3.978 0.747 -7.465 1.00 94.31 82 MET A N 1
ATOM 601 C CA . MET A 1 82 ? 4.251 0.007 -6.237 1.00 94.31 82 MET A CA 1
ATOM 602 C C . MET A 1 82 ? 4.342 0.934 -5.022 1.00 94.31 82 MET A C 1
ATOM 604 O O . MET A 1 82 ? 3.804 0.604 -3.963 1.00 94.31 82 MET A O 1
ATOM 608 N N . SER A 1 83 ? 4.964 2.105 -5.181 1.00 96.38 83 SER A N 1
ATOM 609 C CA . SER A 1 83 ? 5.041 3.142 -4.150 1.00 96.38 83 SER A CA 1
ATOM 610 C C . SER A 1 83 ? 3.649 3.653 -3.774 1.00 96.38 83 SER A C 1
ATOM 612 O O . SER A 1 83 ? 3.267 3.598 -2.604 1.00 96.38 83 SER A O 1
ATOM 614 N N . VAL A 1 84 ? 2.840 4.043 -4.765 1.00 95.94 84 VAL A N 1
ATOM 615 C CA . VAL A 1 84 ? 1.469 4.531 -4.547 1.00 95.94 84 VAL A CA 1
ATOM 616 C C . VAL A 1 84 ? 0.597 3.451 -3.914 1.00 95.94 84 VAL A C 1
ATOM 618 O O . VAL A 1 84 ? -0.061 3.705 -2.907 1.00 95.94 84 VAL A O 1
ATOM 621 N N . GLY A 1 85 ? 0.615 2.228 -4.449 1.00 92.75 85 GLY A N 1
ATOM 622 C CA 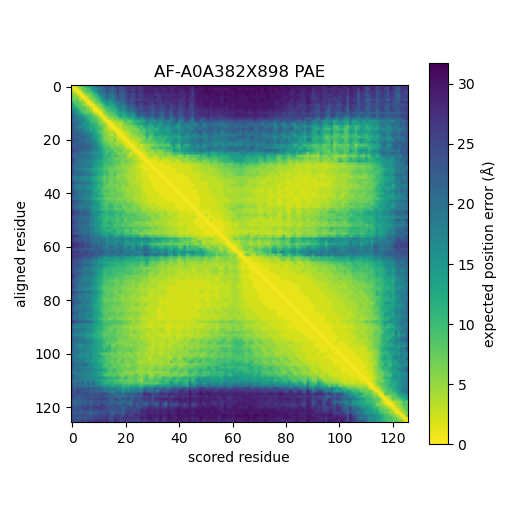. GLY A 1 85 ? -0.157 1.118 -3.894 1.00 92.75 85 GLY A CA 1
ATOM 623 C C . GLY A 1 85 ? 0.237 0.801 -2.449 1.00 92.75 85 GLY A C 1
ATOM 624 O O . GLY A 1 85 ? -0.629 0.577 -1.600 1.00 92.75 85 GLY A O 1
ATOM 625 N N . SER A 1 86 ? 1.537 0.855 -2.141 1.00 93.56 86 SER A N 1
ATOM 626 C CA . SER A 1 86 ? 2.040 0.667 -0.777 1.00 93.56 86 SER A CA 1
ATOM 627 C C . SER A 1 86 ? 1.576 1.790 0.141 1.00 93.56 86 SER A C 1
ATOM 629 O O . SER A 1 86 ? 1.055 1.508 1.218 1.00 93.56 86 SER A O 1
ATOM 631 N N . PHE A 1 87 ? 1.701 3.047 -0.292 1.00 94.88 87 PHE A N 1
ATOM 632 C CA . PHE A 1 87 ? 1.253 4.214 0.464 1.00 94.88 87 PHE A CA 1
ATOM 633 C C . PHE A 1 87 ? -0.237 4.133 0.797 1.00 94.88 87 PHE A C 1
ATOM 635 O O . PHE A 1 87 ? -0.613 4.261 1.958 1.00 94.88 87 PHE A O 1
ATOM 642 N N . VAL A 1 88 ? -1.080 3.836 -0.195 1.00 92.25 88 VAL A N 1
ATOM 643 C CA . VAL A 1 88 ? -2.527 3.667 -0.006 1.00 92.25 88 VAL A CA 1
ATOM 644 C C . VAL A 1 88 ? -2.812 2.571 1.021 1.00 92.25 88 VAL A C 1
ATOM 646 O O . VAL A 1 88 ? -3.584 2.785 1.958 1.00 92.25 88 VAL A O 1
ATOM 649 N N . ARG A 1 89 ? -2.154 1.413 0.894 1.00 89.94 89 ARG A N 1
ATOM 650 C CA . ARG A 1 89 ? -2.289 0.309 1.853 1.00 89.94 89 ARG A CA 1
ATOM 651 C C . ARG A 1 89 ? -1.903 0.740 3.272 1.00 89.94 89 ARG A C 1
ATOM 653 O O . ARG A 1 89 ? -2.650 0.463 4.208 1.00 89.94 89 ARG A O 1
ATOM 660 N N . PHE A 1 90 ? -0.764 1.416 3.435 1.00 91.25 90 PHE A N 1
ATOM 661 C CA . PHE A 1 90 ? -0.288 1.904 4.734 1.00 91.25 90 PHE A CA 1
ATOM 662 C C . PHE A 1 90 ? -1.219 2.957 5.337 1.00 91.25 90 PHE A C 1
ATOM 664 O O . PHE A 1 90 ? -1.534 2.873 6.522 1.00 91.25 90 PHE A O 1
ATOM 671 N N . TYR A 1 91 ? -1.715 3.893 4.528 1.00 93.81 91 TYR A N 1
ATOM 672 C CA . TYR A 1 91 ? -2.651 4.924 4.962 1.00 93.81 91 TYR A CA 1
ATOM 673 C C . TYR A 1 91 ? -3.943 4.315 5.514 1.00 93.81 91 TYR A C 1
ATOM 675 O O . TYR A 1 91 ? -4.342 4.621 6.637 1.00 93.81 91 TYR A O 1
ATOM 683 N N . PHE A 1 92 ? -4.565 3.392 4.770 1.00 89.25 92 PHE A N 1
ATOM 684 C CA . PHE A 1 92 ? -5.774 2.717 5.245 1.00 89.25 92 PHE A CA 1
ATOM 685 C C . PHE A 1 92 ? -5.511 1.886 6.500 1.00 89.25 92 PHE A C 1
ATOM 687 O O . PHE A 1 92 ? -6.330 1.907 7.417 1.00 89.25 92 PHE A O 1
ATOM 694 N N . MET A 1 93 ? -4.370 1.196 6.577 1.00 89.38 93 MET A N 1
ATOM 695 C CA . MET A 1 93 ? -4.008 0.427 7.767 1.00 89.38 93 MET A CA 1
ATOM 696 C C . MET A 1 93 ? -3.855 1.326 9.005 1.00 89.38 93 MET A C 1
ATOM 698 O O . MET A 1 93 ? -4.418 1.005 10.052 1.00 89.38 93 MET A O 1
ATOM 702 N N . SER A 1 94 ? -3.163 2.467 8.882 1.00 91.56 94 SER A N 1
ATOM 703 C CA . SER A 1 94 ? -3.005 3.444 9.974 1.00 91.56 94 SER A CA 1
ATOM 704 C C . SER A 1 94 ? -4.350 4.013 10.409 1.00 91.56 94 SER A C 1
ATOM 706 O O . SER A 1 94 ? -4.703 3.962 11.584 1.00 91.56 94 SER A O 1
ATOM 708 N N . TRP A 1 95 ? -5.154 4.465 9.446 1.00 90.12 95 TRP A N 1
ATOM 709 C CA . TRP A 1 95 ? -6.456 5.069 9.707 1.00 90.12 95 TRP A CA 1
ATOM 710 C C . TRP A 1 95 ? -7.428 4.107 10.407 1.00 90.12 95 TRP A C 1
ATOM 712 O O . TRP A 1 95 ? -8.134 4.498 11.338 1.00 90.12 95 TRP A O 1
ATOM 722 N N . ILE A 1 96 ? -7.456 2.832 9.992 1.00 88.12 96 ILE A N 1
ATOM 723 C CA . ILE A 1 96 ? -8.254 1.794 10.664 1.00 88.12 96 ILE A CA 1
ATOM 724 C C . ILE A 1 96 ? -7.739 1.580 12.090 1.00 88.12 96 ILE A C 1
ATOM 726 O O . ILE A 1 96 ? -8.545 1.496 13.015 1.00 88.12 96 ILE A O 1
ATOM 730 N N . GLY A 1 97 ? -6.417 1.505 12.271 1.00 87.69 97 GLY A N 1
ATOM 731 C CA . GLY A 1 97 ? -5.790 1.323 13.579 1.00 87.69 97 GLY A CA 1
ATOM 732 C C . GLY A 1 97 ? -6.145 2.441 14.556 1.00 87.69 97 GLY A C 1
ATOM 733 O O . GLY A 1 97 ? -6.616 2.167 15.658 1.00 87.69 97 GLY A O 1
ATOM 734 N N . GLU A 1 98 ? -6.004 3.696 14.134 1.00 91.12 98 GLU A N 1
ATOM 735 C CA . GLU A 1 98 ? -6.347 4.876 14.934 1.00 91.12 98 GLU A CA 1
ATOM 736 C C . GLU A 1 98 ? -7.812 4.857 15.387 1.00 91.12 98 GLU A C 1
ATOM 738 O O . GLU A 1 98 ? -8.106 5.049 16.571 1.00 91.12 98 GLU A O 1
ATOM 743 N N . ARG A 1 99 ? -8.741 4.564 14.466 1.00 87.38 99 ARG A N 1
ATOM 744 C CA . ARG A 1 99 ? -10.172 4.488 14.785 1.00 87.38 99 ARG A CA 1
ATOM 745 C C . ARG A 1 99 ? -10.515 3.321 15.703 1.00 87.38 99 ARG A C 1
ATOM 747 O O . ARG A 1 99 ? -11.240 3.514 16.676 1.00 87.38 99 ARG A O 1
ATOM 754 N N . ALA A 1 100 ? -9.963 2.138 15.441 1.00 85.31 100 ALA A N 1
ATOM 755 C CA . ALA A 1 100 ? -10.169 0.972 16.292 1.00 85.31 100 ALA A CA 1
ATOM 756 C C . ALA A 1 100 ? -9.672 1.232 17.724 1.00 85.31 100 ALA A C 1
ATOM 758 O O . ALA A 1 100 ? -10.377 0.933 18.686 1.00 85.31 100 ALA A O 1
ATOM 759 N N . ILE A 1 101 ? -8.496 1.852 17.878 1.00 87.25 101 ILE A N 1
ATOM 760 C CA . ILE A 1 101 ? -7.943 2.226 19.188 1.00 87.25 101 ILE A CA 1
ATOM 761 C C . ILE A 1 101 ? -8.843 3.249 19.892 1.00 87.25 101 ILE A C 1
ATOM 763 O O . ILE A 1 101 ? -9.092 3.120 21.094 1.00 87.25 101 ILE A O 1
ATOM 767 N N . ALA A 1 102 ? -9.351 4.253 19.172 1.00 87.12 102 ALA A N 1
ATOM 768 C CA . ALA A 1 102 ? -10.261 5.246 19.737 1.00 87.12 102 ALA A CA 1
ATOM 769 C C . ALA A 1 102 ? -11.564 4.608 20.250 1.00 87.12 102 ALA A C 1
ATOM 771 O O . ALA A 1 102 ? -12.027 4.949 21.341 1.00 87.12 102 ALA A O 1
ATOM 772 N N . ASP A 1 103 ? -12.128 3.657 19.505 1.00 85.56 103 ASP A N 1
ATOM 773 C CA . ASP A 1 103 ? -13.351 2.958 19.901 1.00 85.56 103 ASP A CA 1
ATOM 774 C C . ASP A 1 103 ? -13.121 2.041 21.112 1.00 85.56 103 ASP A C 1
ATOM 776 O O . ASP A 1 103 ? -13.924 2.040 22.049 1.00 85.56 103 ASP A O 1
ATOM 780 N N . ILE A 1 104 ? -11.985 1.335 21.158 1.00 85.25 104 ILE A N 1
ATOM 781 C CA . ILE A 1 104 ? -11.582 0.540 22.328 1.00 85.25 104 ILE A CA 1
ATOM 782 C C . ILE A 1 104 ? -11.431 1.441 23.555 1.00 85.25 104 ILE A C 1
ATOM 784 O O . ILE A 1 104 ? -11.946 1.115 24.623 1.00 85.25 104 ILE A O 1
ATOM 788 N N . ARG A 1 105 ? -10.775 2.600 23.418 1.00 87.38 105 ARG A N 1
ATOM 789 C CA . ARG A 1 105 ? -10.594 3.547 24.527 1.00 87.38 105 ARG A CA 1
ATOM 790 C C . ARG A 1 105 ? -11.935 4.004 25.096 1.00 87.38 105 ARG A C 1
ATOM 792 O O . ARG A 1 105 ? -12.096 4.027 26.314 1.00 87.38 105 ARG A O 1
ATOM 799 N N . LYS A 1 106 ? -12.906 4.317 24.232 1.00 84.62 106 LYS A N 1
ATOM 800 C CA . LYS A 1 106 ? -14.269 4.677 24.654 1.00 84.62 106 LYS A CA 1
ATOM 801 C C . LYS A 1 106 ? -14.951 3.529 25.397 1.00 84.62 106 LYS A C 1
ATOM 803 O O . LYS A 1 106 ? -15.517 3.755 26.461 1.00 84.62 106 LYS A O 1
ATOM 808 N N . ALA A 1 107 ? -14.861 2.308 24.874 1.00 83.31 107 ALA A N 1
ATOM 809 C CA . ALA A 1 107 ? -15.478 1.130 25.479 1.00 83.31 107 ALA A CA 1
ATOM 810 C C . ALA A 1 107 ? -14.896 0.801 26.862 1.00 83.31 107 ALA A C 1
ATOM 812 O O . ALA A 1 107 ? -15.641 0.531 27.805 1.00 83.31 107 ALA A O 1
ATOM 813 N N . VAL A 1 108 ? -13.568 0.873 26.994 1.00 83.75 108 VAL A N 1
ATOM 814 C CA . VAL A 1 108 ? -12.867 0.681 28.269 1.00 83.75 108 VAL A CA 1
ATOM 815 C C . VAL A 1 108 ? -13.285 1.758 29.265 1.00 83.75 108 VAL A C 1
ATOM 817 O O . VAL A 1 108 ? -13.683 1.431 30.378 1.00 83.75 108 VAL A O 1
ATOM 820 N N . PHE A 1 109 ? -13.266 3.029 28.863 1.00 82.56 109 PHE A N 1
ATOM 821 C CA . PHE A 1 109 ? -13.625 4.140 29.743 1.00 82.56 109 PHE A CA 1
ATOM 822 C C . PHE A 1 109 ? -15.081 4.066 30.215 1.00 82.56 109 PHE A C 1
ATOM 824 O O . PHE A 1 109 ? -15.356 4.221 31.402 1.00 82.56 109 PHE A O 1
ATOM 831 N N . GLN A 1 110 ? -16.012 3.731 29.318 1.00 82.31 110 GLN A N 1
ATOM 832 C CA . GLN A 1 110 ? -17.408 3.505 29.684 1.00 82.31 110 GLN A CA 1
ATOM 833 C C . GLN A 1 110 ? -17.540 2.358 30.695 1.00 82.31 110 GLN A C 1
ATOM 835 O O . GLN A 1 110 ? -18.283 2.479 31.665 1.00 82.31 110 GLN A O 1
ATOM 840 N N . ARG A 1 111 ? -16.797 1.257 30.524 1.00 76.00 111 ARG A N 1
ATOM 841 C CA . ARG A 1 111 ? -16.837 0.139 31.476 1.00 76.00 111 ARG A CA 1
ATOM 842 C C . ARG A 1 111 ? -16.242 0.501 32.836 1.00 76.00 111 ARG A C 1
ATOM 844 O O . ARG A 1 111 ? -16.752 0.007 33.833 1.00 76.00 111 ARG A O 1
ATOM 851 N N . LEU A 1 112 ? -15.218 1.353 32.875 1.00 76.38 112 LEU A N 1
ATOM 852 C CA . LEU A 1 112 ? -14.622 1.857 34.115 1.00 76.38 112 LEU A CA 1
ATOM 853 C C . LEU A 1 112 ? -15.576 2.790 34.873 1.00 76.38 112 LEU A C 1
ATOM 855 O O . LEU A 1 112 ? -15.668 2.684 36.088 1.00 76.38 112 LEU A O 1
ATOM 859 N N . ILE A 1 113 ? -16.323 3.650 34.171 1.00 71.31 113 ILE A N 1
ATOM 860 C CA . ILE A 1 113 ? -17.277 4.583 34.801 1.00 71.31 113 ILE A CA 1
ATOM 861 C C . ILE A 1 113 ? -18.531 3.869 35.323 1.00 71.31 113 ILE A C 1
ATOM 863 O O . ILE A 1 113 ? -19.074 4.258 36.350 1.00 71.31 113 ILE A O 1
ATOM 867 N N . TYR A 1 114 ? -18.994 2.820 34.64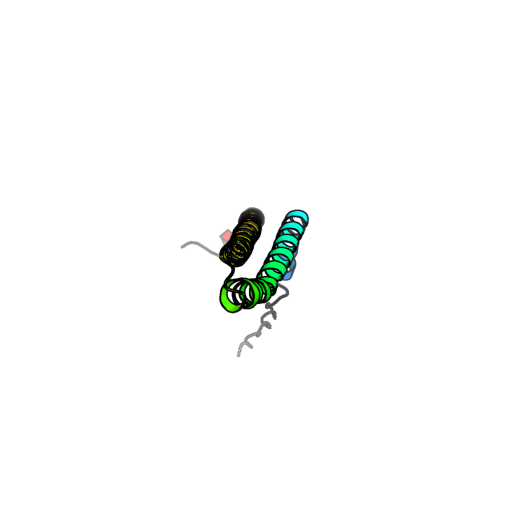0 1.00 59.81 114 TYR A N 1
ATOM 868 C CA . TYR A 1 114 ? -20.121 2.002 35.106 1.00 59.81 114 TYR A CA 1
ATOM 869 C C . TYR A 1 114 ? -19.701 0.880 36.069 1.00 59.81 114 TYR A C 1
ATOM 871 O O . TYR A 1 114 ? -20.556 0.115 36.526 1.00 59.81 114 TYR A O 1
ATOM 879 N N . LEU A 1 115 ? -18.405 0.755 36.383 1.00 52.28 115 LEU A N 1
ATOM 880 C CA . LEU A 1 115 ? -17.954 -0.156 37.423 1.00 52.28 115 LEU A CA 1
ATOM 881 C C . LEU A 1 115 ? -18.337 0.444 38.781 1.00 52.28 115 LEU A C 1
ATOM 883 O O . LEU A 1 115 ? -17.924 1.540 39.143 1.00 52.28 115 LEU A O 1
ATOM 887 N N . HIS A 1 116 ? -19.201 -0.292 39.471 1.00 50.00 116 HIS A N 1
ATOM 888 C CA . HIS A 1 116 ? -19.855 0.029 40.734 1.00 50.00 116 HIS A CA 1
ATOM 889 C C . HIS A 1 116 ? -18.932 0.742 41.753 1.00 50.00 116 HIS A C 1
ATOM 891 O O . HIS A 1 116 ? -17.797 0.293 41.938 1.00 50.00 116 HIS A O 1
ATOM 897 N N . PRO A 1 117 ? -19.429 1.750 42.504 1.00 53.62 117 PRO A N 1
ATOM 898 C CA . PRO A 1 117 ? -18.715 2.371 43.631 1.00 53.62 117 PRO A CA 1
ATOM 899 C C . PRO A 1 117 ? -18.157 1.363 44.656 1.00 53.62 117 PRO A C 1
ATOM 901 O O . PRO A 1 117 ? -17.188 1.662 45.342 1.00 53.62 117 PRO A O 1
ATOM 904 N N . ALA A 1 118 ? -18.698 0.140 44.695 1.00 52.94 118 ALA A N 1
ATOM 905 C CA . ALA A 1 118 ? -18.240 -0.963 45.541 1.00 52.94 118 ALA A CA 1
ATOM 906 C C . ALA A 1 118 ? -16.804 -1.464 45.249 1.00 52.94 118 ALA A C 1
ATOM 908 O O . ALA A 1 118 ? -16.204 -2.095 46.111 1.00 52.94 118 ALA A O 1
ATOM 909 N N . TYR A 1 119 ? -16.204 -1.179 44.080 1.00 52.22 119 TYR A N 1
ATOM 910 C CA . TYR A 1 119 ? -14.784 -1.516 43.836 1.00 52.22 119 TYR A CA 1
ATOM 911 C C . TYR A 1 119 ? -13.818 -0.551 44.554 1.00 52.22 119 TYR A C 1
ATOM 913 O O . TYR A 1 119 ? -12.663 -0.895 44.802 1.00 52.22 119 TYR A O 1
ATOM 921 N N . PHE A 1 120 ? -14.292 0.648 44.913 1.00 52.84 120 PHE A N 1
ATOM 922 C CA . PHE A 1 120 ? -13.550 1.616 45.728 1.00 52.84 120 PHE A CA 1
ATOM 923 C C . PHE A 1 120 ? -13.703 1.371 47.238 1.00 52.84 120 PHE A C 1
ATOM 925 O O . PHE A 1 120 ? -12.961 1.961 48.020 1.00 52.84 120 PHE A O 1
ATOM 932 N N . GLU A 1 121 ? -14.617 0.490 47.655 1.00 53.88 121 GLU A N 1
ATOM 933 C CA . GLU A 1 121 ? -14.762 0.086 49.060 1.00 53.88 121 GLU A CA 1
ATOM 934 C C . GLU A 1 121 ? -13.784 -1.036 49.448 1.00 53.88 121 GLU A C 1
ATOM 936 O O . GLU A 1 121 ? -13.294 -1.048 50.576 1.00 53.88 121 GLU A O 1
ATOM 941 N N . ASP A 1 122 ? -13.436 -1.927 48.511 1.00 54.59 122 ASP A N 1
ATOM 942 C CA . ASP A 1 122 ? -12.591 -3.102 48.789 1.00 54.59 122 ASP A CA 1
ATOM 943 C C . ASP A 1 122 ? -11.090 -2.848 48.541 1.00 54.59 122 ASP A C 1
ATOM 945 O O . ASP A 1 122 ? -10.226 -3.470 49.158 1.00 54.59 122 ASP A O 1
ATOM 949 N N . ASN A 1 123 ? -10.748 -1.881 47.683 1.00 55.06 123 ASN A N 1
ATOM 950 C CA . ASN A 1 123 ? -9.363 -1.539 47.361 1.00 55.06 123 ASN A CA 1
ATOM 951 C C . ASN A 1 123 ? -9.035 -0.129 47.868 1.00 55.06 123 ASN A C 1
ATOM 953 O O . ASN A 1 123 ? -8.923 0.825 47.095 1.00 55.06 123 ASN A O 1
ATOM 957 N N . ARG A 1 124 ? -8.908 0.001 49.197 1.00 53.41 124 ARG A N 1
ATOM 958 C CA . ARG A 1 124 ? -8.433 1.227 49.854 1.00 53.41 124 ARG A CA 1
ATOM 959 C C . ARG A 1 124 ? -7.116 1.670 49.215 1.00 53.41 124 ARG A C 1
ATOM 961 O O . ARG A 1 124 ? -6.101 0.994 49.351 1.00 53.41 124 ARG A O 1
ATOM 968 N N . SER A 1 125 ? -7.133 2.822 48.553 1.00 53.00 125 SER A N 1
ATOM 969 C CA . SER A 1 125 ? -5.934 3.586 48.215 1.00 53.00 125 SER A CA 1
ATOM 970 C C . SER A 1 125 ? -5.400 4.232 49.497 1.00 53.00 125 SER A C 1
ATOM 972 O O . SER A 1 125 ? -5.656 5.407 49.761 1.00 53.00 125 SER A O 1
ATOM 974 N N . GLY A 1 126 ? -4.776 3.413 50.341 1.00 55.28 126 GLY A N 1
ATOM 975 C CA . GLY A 1 126 ? -3.924 3.829 51.451 1.00 55.28 126 GLY A CA 1
ATOM 976 C C . GLY A 1 126 ? -2.490 3.453 51.135 1.00 55.28 126 GLY A C 1
ATOM 977 O O . GLY A 1 126 ? -2.300 2.315 50.651 1.00 55.28 126 GLY A O 1
#

Solvent-accessible surface area (backbone atoms only — not comparable to full-atom values): 7107 Å² total; per-residue (Å²): 136,84,80,80,80,78,75,79,77,74,87,69,77,58,75,72,50,55,65,57,55,59,62,51,60,85,45,50,68,52,51,51,51,30,48,52,26,48,54,52,30,49,53,48,60,64,44,46,62,57,41,52,49,44,29,46,59,45,12,62,70,62,70,34,66,67,47,28,54,51,30,51,48,52,44,50,52,50,52,51,53,38,51,52,27,47,50,53,26,50,50,41,52,49,55,51,49,56,50,42,52,54,52,50,52,51,53,52,50,53,53,60,71,69,48,58,76,68,62,61,70,76,56,67,93,119

Mean predicted aligned error: 11.82 Å

Foldseek 3Di:
DDPDDPDPDPPPDCPVCVVLVVLLVVVVVLVVQLVVLVVQLVVLVVCLVVLVVQLVVQPVVVVDPVSNVVSVVVNVVSVVSNVVSVVSNVVSVVVSVVSSVVVVVVVVVVCVVPPDPVVCVVDPPD

pLDDT: mean 78.83, std 15.06, range [42.44, 96.81]